Protein AF-A0A8T5RL12-F1 (afdb_monomer_lite)

Sequence (47 aa):
MALKALKDSIDEEATKENVRLAYIKGETKQFHIASKEEIEGFLANLG

pLDDT: mean 91.46, std 5.94, range [61.03, 96.69]

Secondary structure (DSSP, 8-state):
-HHHHHHHH-SS---TTT---EEEETTTTEEEEPPHHHHHHHHHTT-

Radius of gyration: 11.22 Å; chains: 1; bounding box: 24×18×28 Å

Structure (mmCIF, N/CA/C/O backbone):
data_AF-A0A8T5RL12-F1
#
_entry.id   AF-A0A8T5RL12-F1
#
loop_
_atom_site.group_PDB
_atom_site.id
_atom_site.type_symbol
_atom_site.label_atom_id
_atom_site.label_alt_id
_atom_site.label_comp_id
_atom_site.label_asym_id
_atom_site.label_entity_id
_atom_site.label_seq_id
_atom_site.pdbx_PDB_ins_code
_atom_site.Cartn_x
_atom_site.Cartn_y
_atom_site.Cartn_z
_atom_site.occupancy
_atom_site.B_iso_or_equiv
_atom_site.auth_seq_id
_atom_site.auth_comp_id
_atom_site.auth_asym_id
_atom_site.auth_atom_id
_atom_site.pdbx_PDB_model_num
ATOM 1 N N . MET A 1 1 ? -2.353 -6.454 -2.547 1.00 73.88 1 MET A N 1
ATOM 2 C CA . MET A 1 1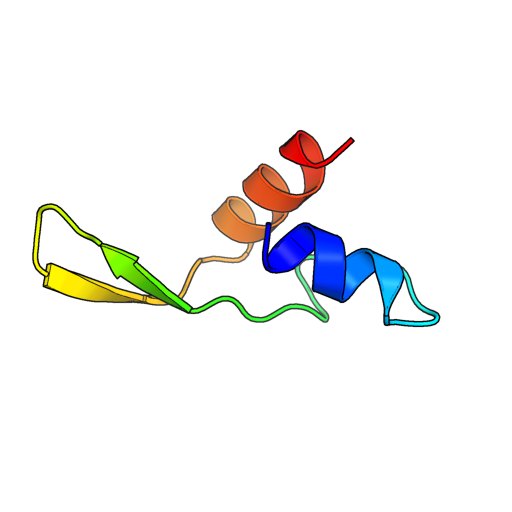 ? -2.785 -6.306 -3.958 1.00 73.88 1 MET A CA 1
ATOM 3 C C . MET A 1 1 ? -2.839 -4.846 -4.395 1.00 73.88 1 MET A C 1
ATOM 5 O O . MET A 1 1 ? -2.145 -4.524 -5.343 1.00 73.88 1 MET A O 1
ATOM 9 N N . ALA A 1 2 ? -3.562 -3.955 -3.702 1.00 88.75 2 ALA A N 1
ATOM 10 C CA . ALA A 1 2 ? -3.672 -2.542 -4.104 1.00 88.75 2 ALA A CA 1
ATOM 11 C C . ALA A 1 2 ? -2.318 -1.817 -4.271 1.00 88.75 2 ALA A C 1
ATOM 13 O O . ALA A 1 2 ? -2.069 -1.227 -5.314 1.00 88.75 2 ALA A O 1
ATOM 14 N N . LEU A 1 3 ? -1.415 -1.925 -3.289 1.00 88.81 3 LEU A N 1
ATOM 15 C CA . LEU A 1 3 ? -0.109 -1.251 -3.345 1.00 88.81 3 LEU A CA 1
ATOM 16 C C . LEU A 1 3 ? 0.817 -1.816 -4.444 1.00 88.81 3 LEU A C 1
ATOM 18 O O . LEU A 1 3 ? 1.599 -1.072 -5.022 1.00 88.81 3 LEU A O 1
ATOM 22 N N . LYS A 1 4 ? 0.672 -3.106 -4.791 1.00 90.19 4 LYS A N 1
ATOM 23 C CA . LYS A 1 4 ? 1.364 -3.715 -5.940 1.00 90.19 4 LYS A CA 1
ATOM 24 C C . LYS A 1 4 ? 0.863 -3.129 -7.258 1.00 90.19 4 LYS A C 1
ATOM 26 O O . LYS A 1 4 ? 1.660 -2.678 -8.061 1.00 90.19 4 LYS A O 1
ATOM 31 N N . ALA A 1 5 ? -0.458 -3.081 -7.433 1.00 90.75 5 ALA A N 1
ATOM 32 C CA . ALA A 1 5 ? -1.062 -2.495 -8.625 1.00 90.75 5 ALA A CA 1
ATOM 33 C C . ALA A 1 5 ? -0.676 -1.016 -8.791 1.00 90.75 5 ALA A C 1
ATOM 35 O O . ALA A 1 5 ? -0.440 -0.583 -9.912 1.00 90.75 5 ALA A O 1
ATOM 36 N N . LEU A 1 6 ? -0.561 -0.264 -7.687 1.00 89.94 6 LEU A N 1
ATOM 37 C CA . LEU A 1 6 ? -0.044 1.105 -7.717 1.00 89.94 6 LEU A CA 1
ATOM 38 C C . LEU A 1 6 ? 1.401 1.142 -8.228 1.00 89.94 6 LEU A C 1
ATOM 40 O O . LEU A 1 6 ? 1.662 1.863 -9.180 1.00 89.94 6 LEU A O 1
ATOM 44 N N . LYS A 1 7 ? 2.304 0.344 -7.636 1.00 88.12 7 LYS A N 1
ATOM 45 C CA . LYS A 1 7 ? 3.716 0.234 -8.054 1.00 88.12 7 LYS A CA 1
ATOM 46 C C . LYS A 1 7 ? 3.847 -0.100 -9.545 1.00 88.12 7 LYS A C 1
ATOM 48 O O . LYS A 1 7 ? 4.677 0.489 -10.217 1.00 88.12 7 LYS A O 1
ATOM 53 N N . ASP A 1 8 ? 3.000 -0.990 -10.057 1.00 90.25 8 ASP A N 1
ATOM 54 C CA . ASP A 1 8 ? 3.020 -1.410 -11.464 1.00 90.25 8 ASP A CA 1
ATOM 55 C C . ASP A 1 8 ? 2.401 -0.368 -12.426 1.00 90.25 8 ASP A C 1
ATOM 57 O O . ASP A 1 8 ? 2.541 -0.501 -13.639 1.00 90.25 8 ASP A O 1
ATOM 61 N N . SER A 1 9 ? 1.690 0.644 -11.910 1.00 91.88 9 SER A N 1
ATOM 62 C CA . SER A 1 9 ? 0.956 1.640 -12.714 1.00 91.88 9 SER A CA 1
ATOM 63 C C . SER A 1 9 ? 1.593 3.032 -12.729 1.00 91.88 9 SER A C 1
ATOM 65 O O . SER A 1 9 ? 1.084 3.911 -13.424 1.00 91.88 9 SER A O 1
ATOM 67 N N . ILE A 1 10 ? 2.641 3.263 -11.937 1.00 90.25 10 ILE A N 1
ATOM 68 C CA . ILE A 1 10 ? 3.330 4.554 -11.852 1.00 90.25 10 ILE A CA 1
ATOM 69 C C . ILE A 1 10 ? 4.727 4.447 -12.469 1.00 90.25 10 ILE A C 1
ATOM 71 O O . ILE A 1 10 ? 5.425 3.459 -12.269 1.00 90.25 10 ILE A O 1
ATOM 75 N N . ASP A 1 11 ? 5.153 5.491 -13.179 1.00 91.00 11 ASP A N 1
ATOM 76 C CA . ASP A 1 11 ? 6.488 5.579 -13.798 1.00 91.00 11 ASP A CA 1
ATOM 77 C C . ASP A 1 11 ? 7.560 6.116 -12.822 1.00 91.00 11 ASP A C 1
ATOM 79 O O . ASP A 1 11 ? 8.588 6.659 -13.228 1.00 91.00 11 ASP A O 1
ATOM 83 N N . GLU A 1 12 ? 7.318 6.001 -11.516 1.00 89.88 12 GLU A N 1
ATOM 84 C CA . GLU A 1 12 ? 8.221 6.440 -10.451 1.00 89.88 12 GLU A CA 1
ATOM 85 C C . GLU A 1 12 ? 8.347 5.377 -9.354 1.00 89.88 12 GLU A C 1
ATOM 87 O O . GLU A 1 12 ? 7.528 4.467 -9.230 1.00 89.88 12 GLU A O 1
ATOM 92 N N . GLU A 1 13 ? 9.380 5.483 -8.521 1.00 90.94 13 GLU A N 1
ATOM 93 C CA . GLU A 1 13 ? 9.513 4.590 -7.373 1.00 90.94 13 GLU A CA 1
ATOM 94 C C . GLU A 1 13 ? 8.449 4.918 -6.318 1.00 90.94 13 GLU A C 1
ATOM 96 O O . GLU A 1 13 ? 8.350 6.048 -5.841 1.00 90.94 13 GLU A O 1
ATOM 101 N N . ALA A 1 14 ? 7.661 3.921 -5.914 1.00 92.19 14 ALA A N 1
ATOM 102 C CA . ALA A 1 14 ? 6.735 4.061 -4.796 1.00 92.19 14 ALA A CA 1
ATOM 103 C C . ALA A 1 14 ? 7.518 4.168 -3.475 1.00 92.19 14 ALA A C 1
ATOM 105 O O . ALA A 1 14 ? 8.180 3.220 -3.058 1.00 92.19 14 ALA A O 1
ATOM 106 N N . THR A 1 15 ? 7.401 5.301 -2.786 1.00 94.12 15 THR A N 1
ATOM 107 C CA . THR A 1 15 ? 8.073 5.606 -1.517 1.00 94.12 15 THR A CA 1
ATOM 108 C C . THR A 1 15 ? 7.077 6.101 -0.467 1.00 94.12 15 THR A C 1
ATOM 110 O O . THR A 1 15 ? 5.951 6.500 -0.767 1.00 94.12 15 THR A O 1
ATOM 113 N N . LYS A 1 16 ? 7.501 6.149 0.799 1.00 94.56 16 LYS A N 1
ATOM 114 C CA . LYS A 1 16 ? 6.697 6.718 1.897 1.00 94.56 16 LYS A CA 1
ATOM 115 C C . LYS A 1 16 ? 6.423 8.225 1.775 1.00 94.56 16 LYS A C 1
ATOM 117 O O . LYS A 1 16 ? 5.623 8.757 2.540 1.00 94.56 16 LYS A O 1
ATOM 122 N N . GLU A 1 17 ? 7.088 8.912 0.845 1.00 94.88 17 GLU A N 1
ATOM 123 C CA . GLU A 1 17 ? 6.918 10.350 0.610 1.00 94.88 17 GLU A CA 1
ATOM 124 C C . GLU A 1 17 ? 5.908 10.653 -0.507 1.00 94.88 17 GLU A C 1
ATOM 126 O O . GLU A 1 17 ? 5.208 11.664 -0.428 1.00 94.88 17 GLU A O 1
ATOM 131 N N . ASN A 1 18 ? 5.784 9.780 -1.515 1.00 93.00 18 ASN A N 1
ATOM 132 C CA . ASN A 1 18 ? 4.854 9.961 -2.641 1.00 93.00 18 ASN A CA 1
ATOM 133 C C . ASN A 1 18 ? 3.614 9.046 -2.585 1.00 93.00 18 ASN A C 1
ATOM 135 O O . ASN A 1 18 ? 2.653 9.279 -3.317 1.00 93.00 18 ASN A O 1
ATOM 139 N N . VAL A 1 19 ? 3.565 8.066 -1.675 1.00 92.88 19 VAL A N 1
ATOM 140 C CA . VAL A 1 19 ? 2.390 7.207 -1.460 1.00 92.88 19 VAL A CA 1
ATOM 141 C C . VAL A 1 19 ? 1.589 7.646 -0.235 1.00 92.88 19 VAL A C 1
ATOM 143 O O . VAL A 1 19 ? 2.131 7.919 0.833 1.00 92.88 19 VAL A O 1
ATOM 146 N N . ARG A 1 20 ? 0.256 7.637 -0.362 1.00 93.94 20 ARG A N 1
ATOM 147 C CA . ARG A 1 20 ? -0.686 7.725 0.765 1.00 93.94 20 ARG A CA 1
ATOM 148 C C . ARG A 1 20 ? -1.601 6.509 0.762 1.00 93.94 20 ARG A C 1
ATOM 150 O O . ARG A 1 20 ? -2.226 6.213 -0.253 1.00 93.94 20 ARG A O 1
ATOM 157 N N . LEU A 1 21 ? -1.702 5.828 1.903 1.00 93.75 21 LEU A N 1
ATOM 158 C CA . LEU A 1 21 ? -2.540 4.643 2.072 1.00 93.75 21 LEU A CA 1
ATOM 159 C C . LEU A 1 21 ? -3.512 4.845 3.236 1.00 93.75 21 LEU A C 1
ATOM 161 O O . LEU A 1 21 ? -3.112 5.217 4.336 1.00 93.75 21 LEU A O 1
ATOM 165 N N . ALA A 1 22 ? -4.787 4.556 2.998 1.00 95.25 22 ALA A N 1
ATOM 166 C CA . ALA A 1 22 ? -5.804 4.509 4.036 1.00 95.25 22 ALA A CA 1
ATOM 167 C C . ALA A 1 22 ? -6.691 3.280 3.836 1.00 95.25 22 ALA A C 1
ATOM 169 O O . ALA A 1 22 ? -6.934 2.855 2.705 1.00 95.25 22 ALA A O 1
ATOM 170 N N . TYR A 1 23 ? -7.149 2.692 4.934 1.00 94.00 23 TYR A N 1
ATOM 171 C CA . TYR A 1 23 ? -7.955 1.479 4.922 1.00 94.00 23 TYR A CA 1
ATOM 172 C C . TYR A 1 23 ? -8.835 1.398 6.169 1.00 94.00 23 TYR A C 1
ATOM 174 O O . TYR A 1 23 ? -8.615 2.094 7.157 1.00 94.00 23 TYR A O 1
ATOM 182 N N . ILE A 1 24 ? -9.850 0.537 6.129 1.00 95.75 24 ILE A N 1
ATOM 183 C CA . ILE A 1 24 ? -10.657 0.214 7.307 1.00 95.75 24 ILE A CA 1
ATOM 184 C C . ILE A 1 24 ? -10.085 -1.060 7.926 1.00 95.75 24 ILE A C 1
ATOM 186 O O . ILE A 1 24 ? -10.014 -2.095 7.261 1.00 95.75 24 ILE A O 1
ATOM 190 N N . LYS A 1 25 ? -9.676 -1.001 9.197 1.00 92.06 25 LYS A N 1
ATOM 191 C CA . LYS A 1 25 ? -9.228 -2.182 9.94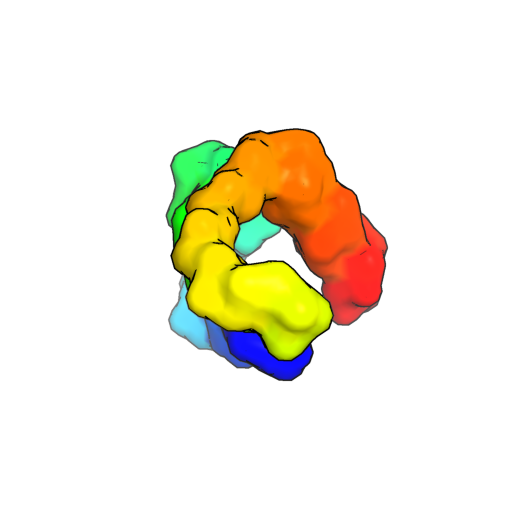8 1.00 92.06 25 LYS A CA 1
ATOM 192 C C . LYS A 1 25 ? -10.424 -3.106 10.160 1.00 92.06 25 LYS A C 1
ATOM 194 O O . LYS A 1 25 ? -11.373 -2.721 10.831 1.00 92.06 25 LYS A O 1
ATOM 199 N N . GLY A 1 26 ? -10.395 -4.310 9.586 1.00 90.31 26 GLY A N 1
ATOM 200 C CA . GLY A 1 26 ? -11.545 -5.227 9.605 1.00 90.31 26 GLY A CA 1
ATOM 201 C C . GLY A 1 26 ? -12.029 -5.591 11.014 1.00 90.31 26 GLY A C 1
ATOM 202 O O . GLY A 1 26 ? -13.229 -5.728 11.232 1.00 90.31 26 GLY A O 1
ATOM 203 N N . GLU A 1 27 ? -11.106 -5.672 11.973 1.00 90.94 27 GLU A N 1
ATOM 204 C CA . GLU A 1 27 ? -11.394 -6.017 13.370 1.00 90.94 27 GLU A CA 1
ATOM 205 C C . GLU A 1 27 ? -12.131 -4.897 14.110 1.00 90.94 27 GLU A C 1
ATOM 207 O O . GLU A 1 27 ? -13.144 -5.132 14.762 1.00 90.94 27 GLU A O 1
ATOM 212 N N . THR A 1 28 ? -11.642 -3.661 13.989 1.00 90.44 28 THR A N 1
ATOM 213 C CA . THR A 1 28 ? -12.198 -2.507 14.710 1.00 90.44 28 THR A CA 1
ATOM 214 C C . THR A 1 28 ? -13.261 -1.764 13.906 1.00 90.44 28 THR A C 1
ATOM 216 O O . THR A 1 28 ? -13.964 -0.914 14.447 1.00 90.44 28 THR A O 1
ATOM 219 N N . LYS A 1 29 ? -13.367 -2.055 12.603 1.00 93.56 29 LYS A N 1
ATOM 220 C CA . LYS A 1 29 ? -14.120 -1.290 11.597 1.00 93.56 29 LYS A CA 1
ATOM 221 C C . LYS A 1 29 ? -13.763 0.201 11.574 1.00 93.56 29 LYS A C 1
ATOM 223 O O . LYS A 1 29 ? -14.547 1.016 11.093 1.00 93.56 29 LYS A O 1
ATOM 228 N N . GLN A 1 30 ? -12.584 0.566 12.077 1.00 95.38 30 GLN A N 1
ATOM 229 C CA . GLN A 1 30 ? -12.131 1.951 12.124 1.00 95.38 30 GLN A CA 1
ATOM 230 C C . GLN A 1 30 ? -11.329 2.308 10.881 1.00 95.38 30 GLN A C 1
ATOM 232 O O . GLN A 1 30 ? -10.502 1.526 10.406 1.00 95.38 30 GLN A O 1
ATOM 237 N N . PHE A 1 31 ? -11.567 3.520 10.387 1.00 95.88 31 PHE A N 1
ATOM 238 C CA . PHE A 1 31 ? -10.741 4.144 9.367 1.00 95.88 31 PHE A CA 1
ATOM 239 C C . PHE A 1 31 ? -9.346 4.428 9.929 1.00 95.88 31 PHE A C 1
ATOM 241 O O . PHE A 1 31 ? -9.205 5.004 11.008 1.00 95.88 31 PHE A O 1
ATOM 248 N N . HIS A 1 32 ? -8.325 4.023 9.185 1.00 96.19 32 HIS A N 1
ATOM 249 C CA . HIS A 1 32 ? -6.924 4.184 9.53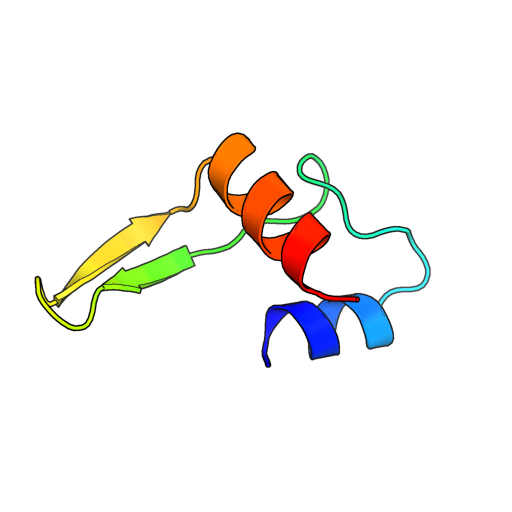6 1.00 96.19 32 HIS A CA 1
ATOM 250 C C . HIS A 1 32 ? -6.167 4.762 8.344 1.00 96.19 32 HIS A C 1
ATOM 252 O O . HIS A 1 32 ? -6.259 4.241 7.232 1.00 96.19 32 HIS A O 1
ATOM 258 N N . ILE A 1 33 ? -5.400 5.822 8.590 1.00 96.12 33 ILE A N 1
ATOM 259 C CA . ILE A 1 33 ? -4.420 6.351 7.639 1.00 96.12 33 ILE A CA 1
ATOM 260 C C . ILE A 1 33 ? -3.068 5.784 8.049 1.00 96.12 33 ILE A C 1
ATOM 262 O O . ILE A 1 33 ? -2.657 5.962 9.194 1.00 96.12 33 ILE A O 1
ATOM 266 N N . ALA A 1 34 ? -2.400 5.096 7.126 1.00 95.19 34 ALA A N 1
ATOM 267 C CA . ALA A 1 34 ? -1.099 4.505 7.389 1.00 95.19 34 ALA A CA 1
ATOM 268 C C . ALA A 1 34 ? -0.047 5.600 7.628 1.00 95.19 34 ALA A C 1
ATOM 270 O O . ALA A 1 34 ? 0.020 6.578 6.876 1.00 95.19 34 ALA A O 1
ATOM 271 N N . SER A 1 35 ? 0.782 5.427 8.657 1.00 96.69 35 SER A N 1
ATOM 272 C CA . SER A 1 35 ? 1.962 6.262 8.875 1.00 96.69 35 SER A CA 1
ATOM 273 C C . SER A 1 35 ? 3.028 6.005 7.805 1.00 96.69 35 SER A C 1
ATOM 275 O O . SER A 1 35 ? 2.952 5.044 7.034 1.00 96.69 35 SER A O 1
ATOM 277 N N . LYS A 1 36 ? 4.063 6.849 7.765 1.00 95.56 36 LYS A N 1
ATOM 278 C CA . LYS A 1 36 ? 5.185 6.668 6.833 1.00 95.56 36 LYS A CA 1
ATOM 279 C C . LYS A 1 36 ? 5.928 5.355 7.079 1.00 95.56 36 LYS A C 1
ATOM 281 O O . LYS A 1 36 ? 6.311 4.686 6.126 1.00 95.56 36 LYS A O 1
ATOM 286 N N . GLU A 1 37 ? 6.094 4.979 8.342 1.00 96.06 37 GLU A N 1
ATOM 287 C CA . GLU A 1 37 ? 6.742 3.738 8.768 1.00 96.06 37 GLU A CA 1
ATOM 288 C C . GLU A 1 37 ? 5.908 2.514 8.371 1.00 96.06 37 GLU A C 1
ATOM 290 O O . GLU A 1 37 ? 6.454 1.521 7.895 1.00 96.06 37 GLU A O 1
ATOM 295 N N . GLU A 1 38 ? 4.578 2.589 8.504 1.00 95.25 38 GLU A N 1
ATOM 296 C CA . GLU A 1 38 ? 3.681 1.530 8.029 1.00 95.25 38 GLU A CA 1
ATOM 297 C C . GLU A 1 38 ? 3.771 1.373 6.506 1.00 95.25 38 GLU A C 1
ATOM 299 O O . GLU A 1 38 ? 3.877 0.254 6.006 1.00 95.25 38 GLU A O 1
ATOM 304 N N . ILE A 1 39 ? 3.774 2.486 5.763 1.00 94.50 39 ILE A N 1
ATOM 305 C CA . ILE A 1 39 ? 3.911 2.481 4.300 1.00 94.50 39 ILE A CA 1
ATOM 306 C C . ILE A 1 39 ? 5.251 1.872 3.882 1.00 94.50 39 ILE A C 1
ATOM 308 O O . ILE A 1 39 ? 5.274 1.015 3.003 1.00 94.50 39 ILE A O 1
ATOM 312 N N . GLU A 1 40 ? 6.350 2.255 4.530 1.00 94.06 40 GLU A N 1
ATOM 313 C CA . GLU A 1 40 ? 7.675 1.672 4.301 1.00 94.06 40 GLU A CA 1
ATOM 314 C C . GLU A 1 40 ? 7.679 0.161 4.563 1.00 94.06 40 GLU A C 1
ATOM 316 O O . GLU A 1 40 ? 8.171 -0.606 3.736 1.00 94.06 40 GLU A O 1
ATOM 321 N N . GLY A 1 41 ? 7.036 -0.287 5.644 1.00 94.31 41 GLY A N 1
ATOM 322 C CA . GLY A 1 41 ? 6.844 -1.706 5.930 1.00 94.31 41 GLY A CA 1
ATOM 323 C C . GLY A 1 41 ? 6.037 -2.434 4.850 1.00 94.31 41 GLY A C 1
ATOM 324 O O . GLY A 1 41 ? 6.400 -3.541 4.448 1.00 94.31 41 GLY A O 1
ATOM 325 N N . PHE A 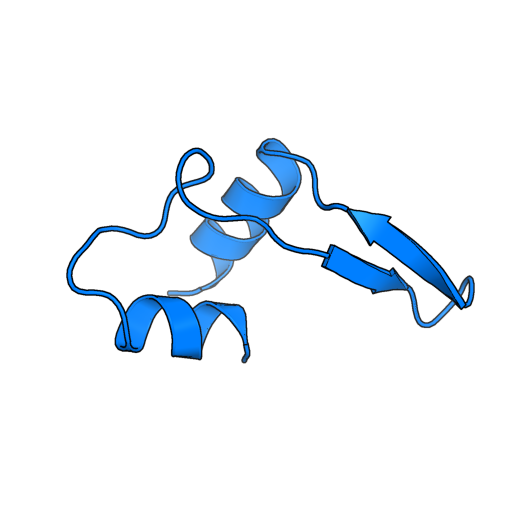1 42 ? 4.962 -1.834 4.336 1.00 93.31 42 PHE A N 1
ATOM 326 C CA . PHE A 1 42 ? 4.171 -2.431 3.255 1.00 93.31 42 PHE A CA 1
ATOM 327 C C . PHE A 1 42 ? 4.940 -2.493 1.931 1.00 93.31 42 PHE A C 1
ATOM 329 O O . PHE A 1 42 ? 4.831 -3.492 1.222 1.00 93.31 42 PHE A O 1
ATOM 336 N N . LEU A 1 43 ? 5.726 -1.462 1.612 1.00 91.56 43 LEU A 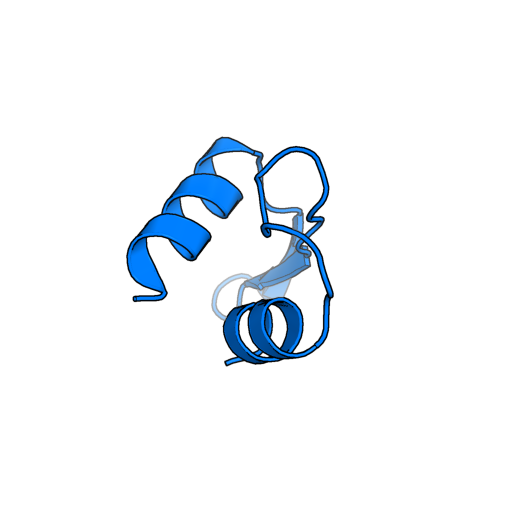N 1
ATOM 337 C CA .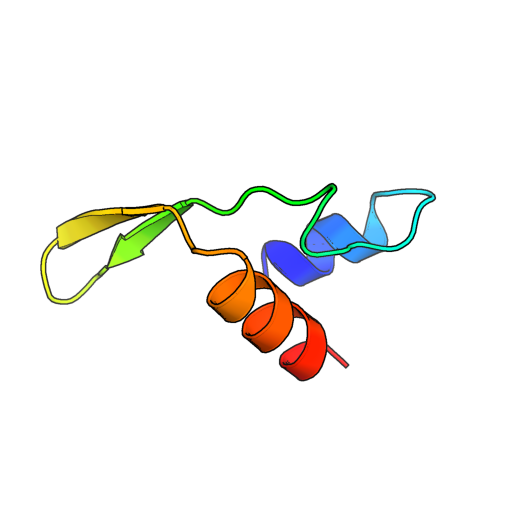 LEU A 1 43 ? 6.580 -1.413 0.423 1.00 91.56 43 LEU A CA 1
ATOM 338 C C . LEU A 1 43 ? 7.722 -2.434 0.499 1.00 91.56 43 LEU A C 1
ATOM 340 O O . LEU A 1 43 ? 7.968 -3.138 -0.477 1.00 91.56 43 LEU A O 1
ATOM 344 N N . ALA A 1 44 ? 8.362 -2.591 1.659 1.00 91.06 44 ALA A N 1
ATOM 345 C CA . ALA A 1 44 ? 9.417 -3.586 1.861 1.00 91.06 44 ALA A CA 1
ATOM 346 C C . ALA A 1 44 ? 8.908 -5.033 1.710 1.00 91.06 44 ALA A C 1
ATOM 348 O O . ALA A 1 44 ? 9.640 -5.909 1.260 1.00 91.06 44 ALA A O 1
ATOM 349 N N . ASN A 1 45 ? 7.639 -5.284 2.045 1.00 87.69 45 ASN A N 1
ATOM 350 C CA . ASN A 1 45 ? 7.006 -6.599 1.910 1.00 87.69 45 ASN A CA 1
ATOM 351 C C . ASN A 1 45 ? 6.434 -6.881 0.506 1.00 87.69 45 ASN A C 1
ATOM 353 O O . ASN A 1 45 ? 5.835 -7.938 0.299 1.00 87.69 45 ASN A O 1
ATOM 357 N N . LEU A 1 46 ? 6.562 -5.958 -0.456 1.00 82.56 46 LEU A N 1
ATOM 358 C CA . LEU A 1 46 ? 5.927 -6.105 -1.771 1.00 82.56 46 LEU A CA 1
ATOM 359 C C . LEU A 1 46 ? 6.694 -6.955 -2.789 1.00 82.56 46 LEU A C 1
ATOM 361 O O . LEU A 1 46 ? 6.060 -7.416 -3.744 1.00 82.56 46 LEU A O 1
ATOM 365 N N . GLY A 1 47 ? 7.987 -7.207 -2.573 1.00 61.03 47 GLY A N 1
ATOM 366 C CA . GLY A 1 47 ? 8.840 -7.889 -3.552 1.00 61.03 47 GLY A CA 1
ATOM 367 C C . GLY A 1 47 ? 9.255 -6.980 -4.703 1.00 61.03 47 GLY A C 1
ATOM 368 O O . GLY A 1 47 ? 8.387 -6.345 -5.354 1.00 61.03 47 GLY A O 1
#

Foldseek 3Di:
DVVLVVCVPDPDHDALVPDWDWDQDPVVSDIDTDHRVRSVVVSVPND